Protein AF-A0A845CEP0-F1 (afdb_monomer_lite)

Structure (mmCIF, N/CA/C/O backbone):
data_AF-A0A845CEP0-F1
#
_entry.id   AF-A0A845CEP0-F1
#
loop_
_atom_site.group_PDB
_atom_site.id
_atom_site.type_symbol
_atom_site.label_atom_id
_atom_site.label_alt_id
_atom_site.label_comp_id
_atom_site.label_asym_id
_atom_site.label_entity_id
_atom_site.label_seq_id
_atom_site.pdbx_PDB_ins_code
_atom_site.Cartn_x
_atom_site.Cartn_y
_atom_site.Cartn_z
_atom_site.occupancy
_atom_site.B_iso_or_equiv
_atom_site.auth_seq_id
_atom_site.auth_comp_id
_atom_site.auth_asym_id
_atom_site.auth_atom_id
_atom_site.pdbx_PDB_model_num
ATOM 1 N N . MET A 1 1 ? 2.754 -21.081 26.408 1.00 41.31 1 MET A N 1
ATOM 2 C CA . MET A 1 1 ? 2.218 -19.730 26.666 1.00 41.31 1 MET A CA 1
ATOM 3 C C . MET A 1 1 ? 2.886 -18.822 25.648 1.00 41.31 1 MET A C 1
ATOM 5 O O . MET A 1 1 ? 4.097 -18.699 25.717 1.00 41.31 1 MET A O 1
ATOM 9 N N . LEU A 1 2 ? 2.173 -18.346 24.619 1.00 48.12 2 LEU A N 1
ATOM 10 C CA . LEU A 1 2 ? 2.761 -17.384 23.678 1.00 48.12 2 LEU A CA 1
ATOM 11 C C . LEU A 1 2 ? 2.828 -16.030 24.391 1.00 48.12 2 LEU A C 1
ATOM 13 O O . LEU A 1 2 ? 1.794 -15.504 24.800 1.00 48.12 2 LEU A O 1
ATOM 17 N N . GLU A 1 3 ? 4.035 -15.509 24.581 1.00 48.19 3 GLU A N 1
ATOM 18 C CA . GLU A 1 3 ? 4.260 -14.165 25.105 1.00 48.19 3 GLU A CA 1
ATOM 19 C C . GLU A 1 3 ? 3.664 -13.126 24.151 1.00 48.19 3 GLU A C 1
ATOM 21 O O . GLU A 1 3 ? 3.883 -13.161 22.938 1.00 48.19 3 GLU A O 1
ATOM 26 N N . ALA A 1 4 ? 2.874 -12.206 24.705 1.00 56.25 4 ALA A N 1
ATOM 27 C CA . ALA A 1 4 ? 2.376 -11.064 23.961 1.00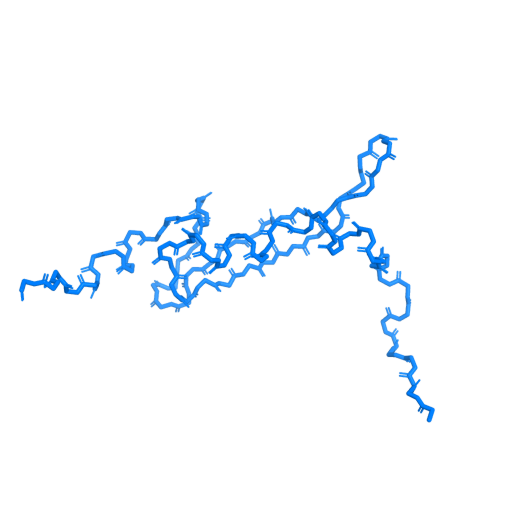 56.25 4 ALA A CA 1
ATOM 28 C C . ALA A 1 4 ? 3.569 -10.199 23.538 1.00 56.25 4 ALA A C 1
ATOM 30 O O . ALA A 1 4 ? 4.373 -9.785 24.373 1.00 56.25 4 ALA A O 1
ATOM 31 N N . SER A 1 5 ? 3.690 -9.930 22.238 1.00 57.69 5 SER A N 1
ATOM 32 C CA . SER A 1 5 ? 4.755 -9.080 21.714 1.00 57.69 5 SER A CA 1
ATOM 33 C C . SER A 1 5 ? 4.696 -7.683 22.358 1.00 57.69 5 SER A C 1
ATOM 35 O O . SER A 1 5 ? 3.598 -7.151 22.538 1.00 57.69 5 SER A O 1
ATOM 37 N N . PRO A 1 6 ? 5.844 -7.037 22.645 1.00 50.81 6 PRO A N 1
ATOM 38 C CA . PRO A 1 6 ? 5.913 -5.721 23.297 1.00 50.81 6 PRO A CA 1
ATOM 39 C C . PRO A 1 6 ? 5.255 -4.573 22.503 1.00 50.81 6 PRO A C 1
ATOM 41 O O . PRO A 1 6 ? 5.100 -3.477 23.026 1.00 50.81 6 PRO A O 1
ATOM 44 N N . LEU A 1 7 ? 4.772 -4.835 21.281 1.00 55.00 7 LEU A N 1
ATOM 45 C CA . LEU A 1 7 ? 3.846 -3.984 20.513 1.00 55.00 7 LEU A CA 1
ATOM 46 C C . LEU A 1 7 ? 2.392 -4.047 21.035 1.00 55.00 7 LEU A C 1
ATOM 48 O O . LEU A 1 7 ? 1.436 -3.783 20.297 1.00 55.00 7 LEU A O 1
ATOM 52 N N . GLY A 1 8 ? 2.215 -4.439 22.299 1.00 51.59 8 GLY A N 1
ATOM 53 C CA . GLY A 1 8 ? 0.930 -4.550 22.969 1.00 51.59 8 GLY A CA 1
ATOM 54 C C . GLY A 1 8 ? 0.118 -3.263 22.823 1.00 51.59 8 GLY A C 1
ATOM 55 O O . GLY A 1 8 ? 0.542 -2.196 23.258 1.00 51.59 8 GLY A O 1
ATOM 56 N N . SER A 1 9 ? -1.072 -3.399 22.228 1.00 57.03 9 SER A N 1
ATOM 57 C CA . SER A 1 9 ? -2.075 -2.358 21.928 1.00 57.03 9 SER A CA 1
ATOM 58 C C . SER A 1 9 ? -1.965 -1.607 20.595 1.00 57.03 9 SER A C 1
ATOM 60 O O . SER A 1 9 ? -2.552 -0.537 20.449 1.00 57.03 9 SER A O 1
ATOM 62 N N . SER A 1 10 ? -1.359 -2.196 19.562 1.00 61.09 10 SER A N 1
ATOM 63 C CA . SER A 1 10 ? -1.306 -1.637 18.196 1.00 61.09 10 SER A CA 1
ATOM 64 C C . SER A 1 10 ? -2.678 -1.341 17.537 1.00 61.09 10 SER A C 1
ATOM 66 O O . SER A 1 10 ? -2.747 -0.947 16.378 1.00 61.09 10 SER A O 1
ATOM 68 N N . GLY A 1 11 ? -3.797 -1.488 18.257 1.00 72.44 11 GLY A N 1
ATOM 69 C CA . GLY A 1 11 ? -5.147 -1.159 17.803 1.00 72.44 11 GLY A CA 1
ATOM 70 C C . GLY A 1 11 ? -5.715 -2.162 16.805 1.00 72.44 11 GLY A C 1
ATOM 71 O O . GLY A 1 11 ? -6.877 -2.027 16.423 1.00 72.44 11 GLY A O 1
ATOM 72 N N . TRP A 1 12 ? -4.918 -3.158 16.420 1.00 75.56 12 TRP A N 1
ATOM 73 C CA . TRP A 1 12 ? -5.303 -4.262 15.562 1.00 75.56 12 TRP A CA 1
ATOM 74 C C . TRP A 1 12 ? -6.262 -5.195 16.297 1.00 75.56 12 TRP A C 1
ATOM 76 O O . TRP A 1 12 ? -6.025 -5.607 17.431 1.00 75.56 12 TRP A O 1
ATOM 86 N N . HIS A 1 13 ? -7.364 -5.519 15.637 1.00 84.50 13 HIS A N 1
ATOM 87 C CA . HIS A 1 13 ? -8.357 -6.480 16.096 1.00 84.50 13 HIS A CA 1
ATOM 88 C C . HIS A 1 13 ? -8.972 -7.162 14.871 1.00 84.50 13 HIS A C 1
ATOM 90 O O . HIS A 1 13 ? -8.897 -6.631 13.763 1.00 84.50 13 HIS A O 1
ATOM 96 N N . GLU 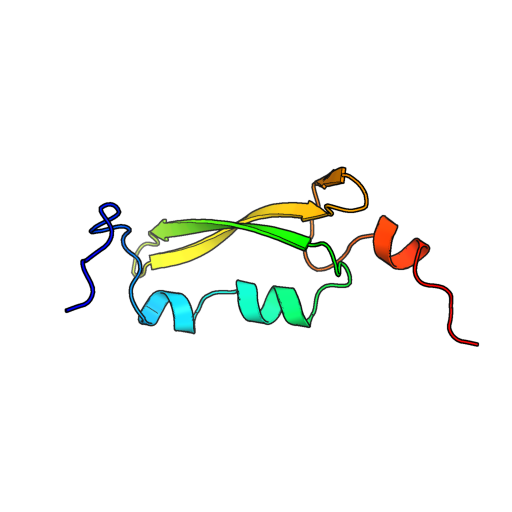A 1 14 ? -9.612 -8.315 15.060 1.00 85.75 14 GLU A N 1
ATOM 97 C CA . GLU A 1 14 ? -10.133 -9.157 13.969 1.00 85.75 14 GLU A CA 1
ATOM 98 C C . GLU A 1 14 ? -10.995 -8.383 12.954 1.00 85.75 14 GLU A C 1
ATOM 100 O O . GLU A 1 14 ? -10.846 -8.546 11.743 1.00 85.75 14 GLU A O 1
ATOM 105 N N . GLY A 1 15 ? -11.857 -7.483 13.438 1.00 87.25 15 GLY A N 1
ATOM 106 C CA . GLY A 1 15 ? -12.708 -6.645 12.587 1.00 87.25 15 GLY A CA 1
ATOM 107 C C . GLY A 1 15 ? -11.942 -5.822 11.542 1.00 87.25 15 GLY A C 1
ATOM 108 O O . GLY A 1 15 ? -12.459 -5.624 10.447 1.00 87.25 15 GLY A O 1
ATOM 109 N N . LEU A 1 16 ? -10.705 -5.403 11.833 1.00 90.12 16 LEU A N 1
ATOM 110 C CA . LEU A 1 16 ? -9.850 -4.702 10.870 1.00 90.12 16 LEU A CA 1
ATOM 111 C C . LEU A 1 16 ? -9.316 -5.636 9.787 1.00 90.12 16 LEU A C 1
ATOM 113 O O . LEU A 1 16 ? -9.259 -5.230 8.630 1.00 90.12 16 LEU A O 1
ATOM 117 N N . CYS A 1 17 ? -8.977 -6.881 10.133 1.00 88.44 17 CYS A N 1
ATOM 118 C CA . CYS A 1 17 ? -8.533 -7.887 9.167 1.00 88.44 17 CYS A CA 1
ATOM 119 C C . CYS A 1 17 ? -9.648 -8.235 8.174 1.00 88.44 17 CYS A C 1
ATOM 121 O O . CYS A 1 17 ? -9.386 -8.346 6.979 1.00 88.44 17 CYS A O 1
ATOM 123 N N . ARG A 1 18 ? -10.900 -8.334 8.646 1.00 88.88 18 ARG A N 1
ATOM 124 C CA . ARG A 1 18 ? -12.070 -8.645 7.799 1.00 88.88 18 ARG A CA 1
ATOM 125 C C . ARG A 1 18 ? -12.339 -7.588 6.728 1.00 88.88 18 ARG A C 1
ATOM 127 O O . ARG A 1 18 ? -12.905 -7.911 5.692 1.00 88.88 18 ARG A O 1
ATOM 134 N N . THR A 1 19 ? -11.940 -6.343 6.977 1.00 91.00 19 THR A N 1
ATOM 135 C CA . THR A 1 19 ? -12.077 -5.226 6.030 1.00 91.00 19 THR A CA 1
ATOM 136 C C . THR A 1 19 ? -10.734 -4.737 5.494 1.00 91.00 19 THR A C 1
ATOM 138 O O . THR A 1 19 ? -10.669 -3.652 4.920 1.00 91.00 19 THR A O 1
ATOM 141 N N . CYS A 1 20 ? -9.646 -5.468 5.742 1.00 92.69 20 CYS A N 1
ATOM 142 C CA . CYS A 1 20 ? -8.323 -5.063 5.294 1.00 92.69 20 CYS A CA 1
ATOM 143 C C . CYS A 1 20 ? -8.265 -5.182 3.764 1.00 92.69 20 CYS A C 1
ATOM 145 O O . CYS A 1 20 ? -8.585 -6.251 3.241 1.00 92.69 20 CYS A O 1
ATOM 147 N N . PRO A 1 21 ? -7.861 -4.129 3.032 1.00 94.25 21 PRO A N 1
ATOM 148 C CA . PRO A 1 21 ? -7.816 -4.176 1.572 1.00 94.25 21 PRO A CA 1
ATOM 149 C C . PRO A 1 21 ? -6.641 -5.009 1.042 1.00 94.25 21 PRO A C 1
ATOM 151 O O . PRO A 1 21 ? -6.698 -5.482 -0.089 1.00 94.25 21 PRO A O 1
ATOM 154 N N . VAL A 1 22 ? -5.594 -5.223 1.853 1.00 94.69 22 VAL A N 1
ATOM 155 C CA . VAL A 1 22 ? -4.325 -5.833 1.419 1.00 94.69 22 VAL A CA 1
ATOM 156 C C . VAL A 1 22 ? -4.511 -7.203 0.759 1.00 94.69 22 VAL A C 1
ATOM 158 O O . VAL A 1 22 ? -3.963 -7.391 -0.320 1.00 94.69 22 VAL A O 1
ATOM 161 N N . PRO A 1 23 ? -5.296 -8.156 1.302 1.00 94.44 23 PRO A N 1
ATOM 162 C CA . PRO A 1 23 ? -5.461 -9.447 0.642 1.00 94.44 23 PRO A CA 1
ATOM 163 C C . PRO A 1 23 ? -6.109 -9.349 -0.744 1.00 94.44 23 PRO A C 1
ATOM 165 O O . PRO A 1 23 ? -5.760 -10.138 -1.612 1.00 94.44 23 PRO A O 1
ATOM 168 N N . GLY A 1 24 ? -7.056 -8.425 -0.949 1.00 94.50 24 GLY A N 1
ATOM 169 C CA . GLY A 1 24 ? -7.653 -8.186 -2.270 1.00 94.50 24 GLY A CA 1
ATOM 170 C C . GLY A 1 24 ? -6.641 -7.559 -3.217 1.00 94.50 24 GLY A C 1
ATOM 171 O O . GLY A 1 24 ? -6.351 -8.115 -4.267 1.00 94.50 24 GLY A O 1
ATOM 172 N N . LEU A 1 25 ? -6.001 -6.484 -2.762 1.00 95.00 25 LEU A N 1
ATOM 173 C CA . LEU A 1 25 ? -4.962 -5.787 -3.508 1.00 95.00 25 LEU A CA 1
ATOM 174 C C . LEU A 1 25 ? -3.840 -6.724 -3.987 1.00 95.00 25 LEU A C 1
ATOM 176 O O . LEU A 1 25 ? -3.457 -6.677 -5.147 1.00 95.00 25 LEU A O 1
ATOM 180 N N . MET A 1 26 ? -3.352 -7.612 -3.117 1.00 94.44 26 MET A N 1
ATOM 181 C CA . MET A 1 26 ? -2.284 -8.564 -3.450 1.00 94.44 26 MET A CA 1
ATOM 182 C C . MET A 1 26 ? -2.707 -9.640 -4.457 1.00 94.44 26 MET A C 1
ATOM 184 O O . MET A 1 26 ? -1.846 -10.228 -5.103 1.00 94.44 26 MET A O 1
ATOM 188 N N . ARG A 1 27 ? -4.007 -9.935 -4.576 1.00 95.19 27 ARG A N 1
ATOM 189 C CA . ARG A 1 27 ? -4.524 -10.880 -5.579 1.00 95.19 27 ARG A CA 1
ATOM 190 C C . ARG A 1 27 ? -4.726 -10.228 -6.939 1.00 95.19 27 ARG A C 1
ATOM 192 O O . ARG A 1 27 ? -4.537 -10.896 -7.948 1.00 95.19 27 ARG A O 1
ATOM 199 N N . ASP A 1 28 ? -5.111 -8.956 -6.937 1.00 95.88 28 ASP A N 1
ATOM 200 C CA . ASP A 1 28 ? -5.638 -8.290 -8.126 1.00 95.88 28 ASP A CA 1
ATOM 201 C C . ASP A 1 28 ? -4.620 -7.338 -8.788 1.00 95.88 28 ASP A C 1
ATOM 203 O O . ASP A 1 28 ? -4.839 -6.888 -9.911 1.00 95.88 28 ASP A O 1
ATOM 207 N N . THR A 1 29 ? -3.509 -7.015 -8.114 1.00 95.94 29 THR A N 1
ATOM 208 C CA . THR A 1 29 ? -2.447 -6.146 -8.650 1.00 95.94 29 THR A CA 1
ATOM 209 C C . THR A 1 29 ? -1.653 -6.799 -9.786 1.00 95.94 29 THR A C 1
ATOM 211 O O . THR A 1 29 ? -1.347 -7.991 -9.749 1.00 95.94 29 THR A O 1
ATOM 214 N N . THR A 1 30 ? -1.215 -5.997 -10.762 1.00 95.00 30 THR A N 1
ATOM 215 C CA . THR A 1 30 ? -0.239 -6.425 -11.785 1.00 95.00 30 THR A CA 1
ATOM 216 C C . THR A 1 30 ? 1.209 -6.439 -11.270 1.00 95.00 30 THR A C 1
ATOM 218 O O . THR A 1 30 ? 2.126 -6.868 -11.971 1.00 95.00 30 THR A O 1
ATOM 221 N N . CYS A 1 31 ? 1.449 -5.993 -10.032 1.00 94.94 31 CYS A N 1
ATOM 222 C CA . CYS A 1 31 ? 2.775 -5.912 -9.427 1.00 94.94 31 CYS A CA 1
ATOM 223 C C . CYS A 1 31 ? 3.069 -7.096 -8.486 1.00 94.94 31 CYS A C 1
ATOM 225 O O . CYS A 1 31 ? 2.725 -7.074 -7.306 1.00 94.94 31 CYS A O 1
ATOM 227 N N . HIS A 1 32 ? 3.803 -8.110 -8.954 1.00 91.38 32 HIS A N 1
ATOM 228 C CA . HIS A 1 32 ? 4.205 -9.253 -8.107 1.00 91.38 32 HIS A CA 1
ATOM 229 C C . HIS A 1 32 ? 5.199 -8.905 -6.992 1.00 91.38 32 HIS A C 1
ATOM 231 O O . HIS A 1 32 ? 5.367 -9.663 -6.037 1.00 91.38 32 HIS A O 1
ATOM 237 N N . HIS A 1 33 ? 5.868 -7.761 -7.114 1.00 94.12 33 HIS A N 1
ATOM 238 C CA . HIS A 1 33 ? 6.840 -7.265 -6.143 1.00 94.12 33 HIS A CA 1
ATOM 239 C C . HIS A 1 33 ? 6.292 -6.081 -5.341 1.00 94.12 33 HIS A C 1
ATOM 241 O O . HIS A 1 33 ? 7.070 -5.255 -4.854 1.00 94.12 33 HIS A O 1
ATOM 247 N N . LEU A 1 34 ? 4.962 -5.992 -5.234 1.00 96.06 34 LEU A N 1
ATOM 248 C CA . LEU A 1 34 ? 4.281 -4.948 -4.491 1.00 96.06 34 LEU A CA 1
ATOM 249 C C . LEU A 1 34 ? 4.609 -5.055 -3.002 1.00 96.06 34 LEU A C 1
ATOM 251 O O . LEU A 1 34 ? 4.421 -6.096 -2.372 1.00 96.06 34 LEU A O 1
ATOM 255 N N . HIS A 1 35 ? 5.043 -3.944 -2.426 1.00 96.31 35 HIS A N 1
ATOM 256 C CA . HIS A 1 35 ? 5.102 -3.763 -0.986 1.00 96.31 35 HIS A CA 1
ATOM 257 C C . HIS A 1 35 ? 4.187 -2.598 -0.628 1.00 96.31 35 HIS A C 1
ATOM 259 O O . HIS A 1 35 ? 4.221 -1.549 -1.267 1.00 96.31 35 HIS A O 1
ATOM 265 N N . VAL A 1 36 ? 3.347 -2.809 0.377 1.00 96.31 36 VAL A N 1
ATOM 266 C CA . VAL A 1 36 ? 2.431 -1.793 0.884 1.00 96.31 36 VAL A CA 1
ATOM 267 C C . VAL A 1 36 ? 2.703 -1.524 2.345 1.00 96.31 36 VAL A C 1
ATOM 269 O O . VAL A 1 36 ? 2.949 -2.448 3.122 1.00 96.31 36 VAL A O 1
ATOM 272 N N . GLU A 1 37 ? 2.577 -0.263 2.716 1.00 93.94 37 GLU A N 1
ATOM 273 C CA . GLU A 1 37 ? 2.444 0.148 4.101 1.00 93.94 37 GLU A CA 1
ATOM 274 C C . GLU A 1 37 ? 1.007 0.601 4.334 1.00 93.94 37 GLU A C 1
ATOM 276 O O . GLU A 1 37 ? 0.333 1.142 3.449 1.00 93.94 37 GLU A O 1
ATOM 281 N N . GLY A 1 38 ? 0.506 0.328 5.531 1.00 91.19 38 GLY A N 1
ATOM 282 C CA . GLY A 1 38 ? -0.853 0.673 5.885 1.00 91.19 38 GLY A CA 1
ATOM 283 C C . GLY A 1 38 ? -0.974 1.063 7.340 1.00 91.19 38 GLY A C 1
ATOM 284 O O . GLY A 1 38 ? -0.262 0.566 8.211 1.00 91.19 38 GLY A O 1
ATOM 285 N N . GLU A 1 39 ? -1.940 1.929 7.593 1.00 91.44 39 GLU A N 1
ATOM 286 C CA . GLU A 1 39 ? -2.224 2.466 8.911 1.00 91.44 39 GLU A CA 1
ATOM 287 C C . GLU A 1 39 ? -3.685 2.232 9.286 1.00 91.44 39 GLU A C 1
ATOM 289 O O . GLU A 1 39 ? -4.582 2.171 8.436 1.00 91.44 39 GLU A O 1
ATOM 294 N N . ILE A 1 40 ? -3.951 2.137 10.590 1.00 90.88 40 ILE A N 1
ATOM 295 C CA . ILE A 1 40 ? -5.320 2.112 11.100 1.00 90.88 40 ILE A CA 1
ATOM 296 C C . ILE A 1 40 ? -5.827 3.549 11.188 1.00 90.88 40 ILE A C 1
ATOM 298 O O . ILE A 1 40 ? -5.529 4.281 12.131 1.00 90.88 40 ILE A O 1
ATOM 302 N N . GLN A 1 41 ? -6.675 3.922 10.240 1.00 89.88 41 GLN A N 1
ATOM 303 C CA . GLN A 1 41 ? -7.333 5.219 10.206 1.00 89.88 41 GLN A CA 1
ATOM 304 C C . GLN A 1 41 ? -8.647 5.175 10.997 1.00 89.88 41 GLN A C 1
ATOM 306 O O . GLN A 1 41 ? -9.451 4.242 10.872 1.00 89.88 41 GLN A O 1
ATOM 311 N N . ARG A 1 42 ? -8.881 6.196 11.830 1.00 87.94 42 ARG A N 1
ATOM 312 C CA . ARG A 1 42 ? -10.129 6.367 12.592 1.00 87.94 42 ARG A CA 1
ATOM 313 C C . ARG A 1 42 ? -11.101 7.221 11.780 1.00 87.94 42 ARG A C 1
ATOM 315 O O . ARG A 1 42 ? -10.867 8.406 11.587 1.00 87.94 42 ARG A O 1
ATOM 322 N N . GLY A 1 43 ? -12.193 6.621 11.314 1.00 82.31 43 GLY A N 1
ATOM 323 C CA . GLY A 1 43 ? -13.351 7.360 10.813 1.00 82.31 43 GLY A CA 1
ATOM 324 C C . GLY A 1 43 ? -14.322 7.718 11.940 1.00 82.31 43 GLY A C 1
ATOM 325 O O . GLY A 1 43 ? -14.141 7.300 13.082 1.00 82.31 43 GLY A O 1
ATOM 326 N N . PHE A 1 44 ? -15.395 8.434 11.601 1.00 82.00 44 PHE A N 1
ATOM 327 C CA . PHE A 1 44 ? -16.394 8.901 12.573 1.00 82.00 44 PHE A CA 1
ATOM 328 C C . PHE A 1 44 ? -17.091 7.763 13.348 1.00 82.00 44 PHE A C 1
ATOM 330 O O . PHE A 1 44 ? -17.366 7.909 14.532 1.00 82.00 44 PHE A O 1
ATOM 337 N N . LEU A 1 45 ? -17.332 6.611 12.706 1.00 83.25 45 LEU A N 1
ATOM 338 C CA . LEU A 1 45 ? -18.045 5.469 13.310 1.00 83.25 45 LEU A CA 1
ATOM 339 C C . LEU A 1 45 ? -17.208 4.190 13.436 1.00 83.25 45 LEU A C 1
ATOM 341 O O . LEU A 1 45 ? -17.606 3.259 14.131 1.00 83.25 45 LEU A O 1
ATOM 345 N N . ARG A 1 46 ? -16.076 4.089 12.729 1.00 86.25 46 ARG A N 1
ATOM 346 C CA . ARG A 1 46 ? -15.281 2.854 12.678 1.00 86.25 46 ARG A CA 1
ATOM 347 C C . ARG A 1 46 ? -13.823 3.115 12.339 1.00 86.25 46 ARG A C 1
ATOM 349 O O . ARG A 1 46 ? -13.493 4.081 11.653 1.00 86.25 46 ARG A O 1
ATOM 356 N N . LYS A 1 47 ? -12.966 2.198 12.778 1.00 89.81 47 LYS A N 1
ATOM 357 C CA . LYS A 1 47 ? -11.578 2.093 12.324 1.00 89.81 47 LYS A CA 1
ATOM 358 C C . LYS A 1 47 ? -11.518 1.278 11.034 1.00 89.81 47 LYS A C 1
ATOM 360 O O . LYS A 1 47 ? -12.334 0.379 10.841 1.00 89.81 47 LYS A O 1
ATOM 365 N 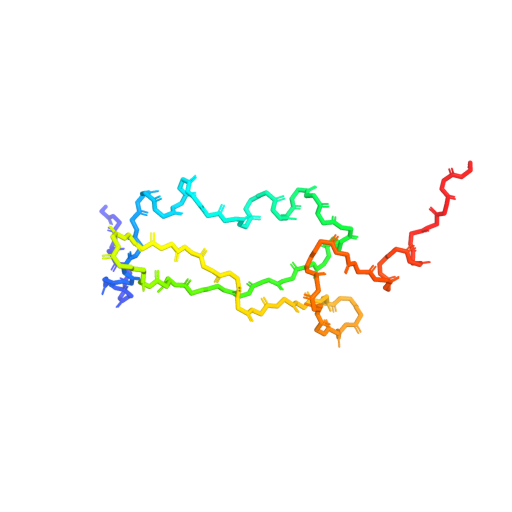N . ARG A 1 48 ? -10.557 1.584 10.167 1.00 91.94 48 ARG A N 1
ATOM 366 C CA . ARG A 1 48 ? -10.257 0.804 8.958 1.00 91.94 48 ARG A CA 1
ATOM 367 C C . ARG A 1 48 ? -8.765 0.832 8.669 1.00 91.94 48 ARG A C 1
ATOM 369 O O . ARG A 1 48 ? -8.095 1.792 9.033 1.00 91.94 48 ARG A O 1
ATOM 376 N N . VAL A 1 49 ? -8.274 -0.197 7.994 1.00 93.38 49 VAL A N 1
ATOM 377 C CA . VAL A 1 49 ? -6.919 -0.193 7.437 1.00 93.38 49 VAL A CA 1
ATOM 378 C C . VAL A 1 49 ? -6.943 0.618 6.144 1.00 93.38 49 VAL A C 1
ATOM 380 O O . VAL A 1 49 ? -7.785 0.372 5.280 1.00 93.38 49 VAL A O 1
ATOM 383 N N . GLN A 1 50 ? -6.048 1.591 6.025 1.00 93.31 50 GLN A N 1
ATOM 384 C CA . GLN A 1 50 ? -5.825 2.375 4.815 1.00 93.31 50 GLN A CA 1
ATOM 385 C C . GLN A 1 50 ? -4.400 2.105 4.340 1.00 93.31 50 GLN A C 1
ATOM 387 O O . GLN A 1 50 ? -3.470 2.244 5.128 1.00 93.31 50 GLN A O 1
ATOM 392 N N . VAL A 1 51 ? -4.236 1.734 3.070 1.00 94.75 51 VAL A N 1
ATOM 393 C CA . VAL A 1 51 ? -2.914 1.717 2.430 1.00 94.75 51 VAL A CA 1
ATOM 394 C C . VAL A 1 51 ? -2.487 3.168 2.239 1.00 94.75 51 VAL A C 1
ATOM 396 O O . VAL A 1 51 ? -3.250 3.956 1.672 1.00 94.75 51 VAL A O 1
ATOM 399 N N . THR A 1 52 ? -1.328 3.522 2.784 1.00 94.88 52 THR A N 1
ATOM 400 C CA . THR A 1 52 ? -0.769 4.884 2.772 1.00 94.88 52 THR A CA 1
ATOM 401 C C . THR A 1 52 ? 0.409 5.004 1.822 1.00 94.88 52 THR A C 1
ATOM 403 O O . THR A 1 52 ? 0.649 6.086 1.300 1.00 94.88 52 THR A O 1
ATOM 406 N N . PHE A 1 53 ? 1.105 3.897 1.575 1.00 95.94 53 PHE A N 1
ATOM 407 C CA . PHE A 1 53 ? 2.243 3.845 0.676 1.00 95.94 53 PHE A CA 1
ATOM 408 C C . PHE A 1 53 ? 2.259 2.517 -0.071 1.00 95.94 53 PHE A C 1
ATOM 410 O O . PHE A 1 53 ? 1.923 1.467 0.486 1.00 95.94 53 PHE A O 1
ATOM 417 N N . ALA A 1 54 ? 2.646 2.574 -1.338 1.00 96.88 54 ALA A N 1
ATOM 418 C CA . ALA A 1 54 ? 2.791 1.415 -2.193 1.00 96.88 54 ALA A CA 1
ATOM 419 C C . ALA A 1 54 ? 4.030 1.583 -3.062 1.00 96.88 54 ALA A C 1
ATOM 421 O O . ALA A 1 54 ? 4.235 2.628 -3.670 1.00 96.88 54 ALA A O 1
ATOM 422 N N . LEU A 1 55 ? 4.849 0.542 -3.136 1.00 96.25 55 LEU A N 1
ATOM 423 C CA . LEU A 1 55 ? 6.084 0.547 -3.907 1.00 96.25 55 LEU A CA 1
ATOM 424 C C . LEU A 1 55 ? 6.219 -0.753 -4.697 1.00 96.25 55 LEU A C 1
ATOM 426 O O . LEU A 1 55 ? 5.909 -1.841 -4.202 1.00 96.25 55 LEU A O 1
ATOM 430 N N . CYS A 1 56 ? 6.746 -0.653 -5.911 1.00 95.81 56 CYS A N 1
ATOM 431 C CA . CYS A 1 56 ? 7.247 -1.802 -6.645 1.00 95.81 56 CYS A CA 1
ATOM 432 C C . CYS A 1 56 ? 8.709 -2.026 -6.263 1.00 95.81 56 CYS A C 1
ATOM 434 O O . CYS A 1 56 ? 9.571 -1.207 -6.579 1.00 95.81 56 CYS A O 1
ATOM 436 N N . ARG A 1 57 ? 9.028 -3.152 -5.611 1.00 94.19 57 ARG A N 1
ATOM 437 C CA . ARG A 1 57 ? 10.417 -3.434 -5.205 1.00 94.19 57 ARG A CA 1
ATOM 438 C C . ARG A 1 57 ? 11.334 -3.698 -6.406 1.00 94.19 57 ARG A C 1
ATOM 440 O O . ARG A 1 57 ? 12.528 -3.449 -6.305 1.00 94.19 57 ARG A O 1
ATOM 447 N N . ASN A 1 58 ? 10.792 -4.190 -7.522 1.00 90.50 58 ASN A N 1
ATOM 448 C CA . ASN A 1 58 ? 11.569 -4.485 -8.729 1.00 90.50 58 ASN A CA 1
ATOM 449 C C . ASN A 1 58 ? 11.923 -3.219 -9.524 1.00 90.50 58 ASN A C 1
ATOM 451 O O . ASN A 1 58 ? 13.072 -3.035 -9.902 1.00 90.50 58 ASN A O 1
ATOM 455 N N . GLY A 1 59 ? 10.943 -2.337 -9.745 1.00 83.81 59 GLY A N 1
ATOM 456 C CA . GLY A 1 59 ? 11.159 -1.045 -10.406 1.00 83.81 59 GLY A CA 1
ATOM 457 C C . GLY A 1 59 ? 11.762 0.022 -9.490 1.00 83.81 59 GLY A C 1
ATOM 458 O O . GLY A 1 59 ? 12.219 1.047 -9.979 1.00 83.81 59 GLY A O 1
ATOM 459 N N . VAL A 1 60 ? 11.772 -0.224 -8.172 1.00 91.31 60 VAL A N 1
ATOM 460 C CA . VAL A 1 60 ? 12.166 0.738 -7.127 1.00 91.31 60 VAL A CA 1
ATOM 461 C C . VAL A 1 60 ? 11.427 2.069 -7.316 1.00 91.31 60 VAL A C 1
ATOM 463 O O . VAL A 1 60 ? 12.007 3.150 -7.281 1.00 91.31 60 VAL A O 1
ATOM 466 N N . GLU A 1 61 ? 10.119 1.971 -7.544 1.00 92.81 61 GLU A N 1
ATOM 467 C CA . GLU A 1 61 ? 9.241 3.111 -7.799 1.00 92.81 61 GLU A CA 1
ATOM 468 C C . GLU A 1 61 ? 8.032 3.077 -6.866 1.00 92.81 61 GLU A C 1
ATOM 470 O O . GLU A 1 61 ? 7.510 2.008 -6.533 1.00 92.81 61 GLU A O 1
ATOM 475 N N . GLU A 1 62 ? 7.591 4.256 -6.438 1.00 95.88 62 GLU A N 1
ATOM 476 C CA . GLU A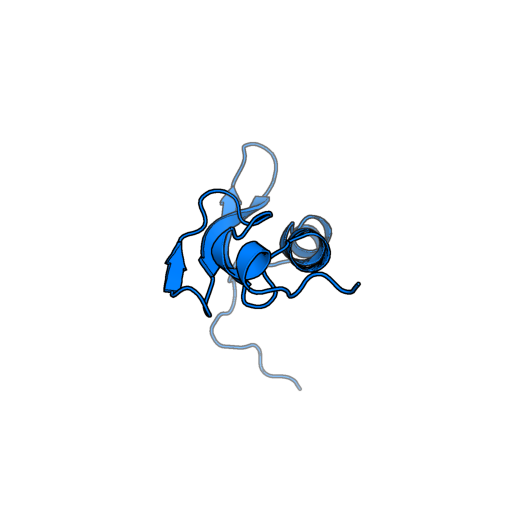 1 62 ? 6.320 4.418 -5.742 1.00 95.88 62 GLU A CA 1
ATOM 477 C C . GLU A 1 62 ? 5.170 4.285 -6.744 1.00 95.88 62 GLU A C 1
ATOM 479 O O . GLU A 1 62 ? 5.198 4.866 -7.829 1.00 95.88 62 GLU A O 1
ATOM 484 N N . LEU A 1 63 ? 4.143 3.524 -6.372 1.00 95.19 63 LEU A N 1
ATOM 485 C CA . LEU A 1 63 ? 2.956 3.324 -7.190 1.00 95.19 63 LEU A CA 1
ATOM 486 C C . LEU A 1 63 ? 1.821 4.200 -6.668 1.00 95.19 63 LEU A C 1
ATOM 488 O O . LEU A 1 63 ? 1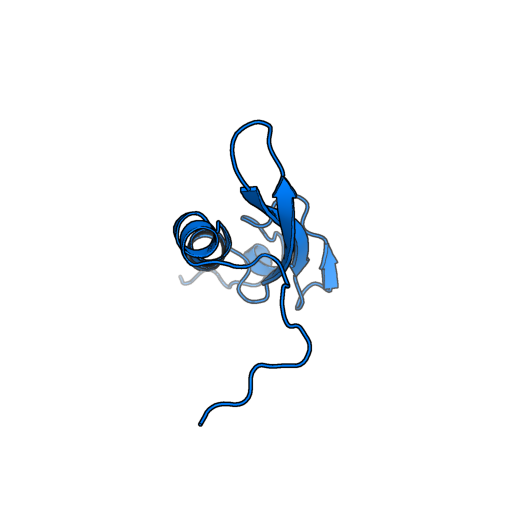.291 3.965 -5.583 1.00 95.19 63 LEU A O 1
ATOM 492 N N . SER A 1 64 ? 1.399 5.175 -7.475 1.00 93.25 64 SER A N 1
ATOM 493 C CA . SER A 1 64 ? 0.218 5.993 -7.163 1.00 93.25 64 SER A CA 1
ATOM 494 C C . SER A 1 64 ? -1.083 5.183 -7.206 1.00 93.25 64 SER A C 1
ATOM 496 O O . SER A 1 64 ? -2.022 5.488 -6.474 1.00 93.25 64 SER A O 1
ATOM 498 N N . ASP A 1 65 ? -1.132 4.148 -8.047 1.00 94.44 65 ASP A N 1
ATOM 499 C CA . ASP A 1 65 ? -2.182 3.133 -8.049 1.00 94.44 65 ASP A CA 1
ATOM 500 C C . ASP A 1 65 ? -1.549 1.759 -7.783 1.00 94.44 65 ASP A C 1
ATOM 502 O O . ASP A 1 65 ? -0.876 1.212 -8.658 1.00 94.44 65 ASP A O 1
ATOM 506 N N . PRO A 1 66 ? -1.752 1.161 -6.598 1.00 94.38 66 PRO A N 1
ATOM 507 C CA . PRO A 1 66 ? -1.123 -0.107 -6.257 1.00 94.38 66 PRO A CA 1
ATOM 508 C C . PRO A 1 66 ? -1.706 -1.297 -7.035 1.00 94.38 66 PRO A C 1
ATOM 510 O O . PRO A 1 66 ? -1.166 -2.400 -6.941 1.00 94.38 66 PRO A O 1
ATOM 513 N N . MET A 1 67 ? -2.791 -1.109 -7.794 1.00 95.19 67 MET A N 1
ATOM 514 C CA . MET A 1 67 ? -3.344 -2.140 -8.677 1.00 95.19 67 MET A CA 1
ATOM 515 C C . MET A 1 67 ? -2.518 -2.318 -9.950 1.00 95.19 67 MET A C 1
ATOM 517 O O . MET A 1 67 ? -2.582 -3.380 -10.568 1.00 95.19 67 MET A O 1
ATOM 521 N N . ARG A 1 68 ? -1.749 -1.299 -10.352 1.00 94.50 68 ARG A N 1
ATOM 522 C CA . ARG A 1 68 ? -1.032 -1.298 -11.624 1.00 94.50 68 ARG A CA 1
ATOM 523 C C . ARG A 1 68 ? 0.421 -0.882 -11.481 1.00 94.50 68 ARG A C 1
ATOM 525 O O . ARG A 1 68 ? 0.727 0.197 -10.990 1.00 94.50 68 ARG A O 1
ATOM 532 N N . CYS A 1 69 ? 1.323 -1.716 -11.989 1.00 94.62 69 CYS A N 1
ATOM 533 C CA . CYS A 1 69 ? 2.738 -1.382 -12.115 1.00 94.62 69 CYS A CA 1
ATOM 534 C C . CYS A 1 69 ? 3.163 -1.428 -13.588 1.00 94.62 69 CYS A C 1
ATOM 536 O O . CYS A 1 69 ? 3.359 -2.522 -14.124 1.00 94.62 69 CYS A O 1
ATOM 538 N N . PRO A 1 70 ? 3.367 -0.262 -14.232 1.00 91.19 70 PRO A N 1
ATOM 539 C CA . PRO A 1 70 ? 3.789 -0.186 -15.630 1.00 91.19 70 PRO A CA 1
ATOM 540 C C . PRO A 1 70 ? 5.095 -0.940 -15.902 1.00 91.19 70 PRO A C 1
ATOM 542 O O . PRO A 1 70 ? 5.225 -1.609 -16.925 1.00 91.19 70 PRO A O 1
ATOM 545 N N . THR A 1 71 ? 6.046 -0.887 -14.964 1.00 90.31 71 THR A N 1
ATOM 546 C CA . THR A 1 71 ? 7.330 -1.590 -15.080 1.00 90.31 71 THR A CA 1
ATOM 547 C C . THR A 1 71 ? 7.151 -3.107 -15.099 1.00 90.31 71 THR A C 1
ATOM 549 O O . THR A 1 71 ? 7.732 -3.791 -15.940 1.00 90.31 71 THR A O 1
ATOM 552 N N . CYS A 1 72 ? 6.328 -3.651 -14.196 1.00 91.12 72 CYS A N 1
ATOM 553 C CA . CYS A 1 72 ? 6.055 -5.087 -14.155 1.00 91.12 72 CYS A CA 1
ATOM 554 C C . CYS A 1 72 ? 5.263 -5.546 -15.383 1.00 91.12 72 CYS A C 1
ATOM 556 O O . CYS A 1 72 ? 5.611 -6.568 -15.971 1.00 91.12 72 CYS A O 1
ATOM 558 N N . GLU A 1 73 ? 4.267 -4.767 -15.807 1.00 92.00 73 GLU A N 1
ATOM 559 C CA . GLU A 1 73 ? 3.470 -5.036 -17.009 1.00 92.00 73 GLU A CA 1
ATOM 560 C C . GLU A 1 73 ? 4.340 -5.079 -18.273 1.00 92.00 73 GLU A C 1
ATOM 562 O O . GLU A 1 73 ? 4.184 -5.980 -19.089 1.00 92.00 73 GLU A O 1
ATOM 567 N N . ALA A 1 74 ? 5.302 -4.162 -18.411 1.00 89.31 74 ALA A N 1
ATOM 568 C CA . ALA A 1 74 ? 6.232 -4.150 -19.540 1.00 89.31 74 ALA A CA 1
ATOM 569 C C . ALA A 1 74 ? 7.261 -5.295 -19.494 1.00 89.31 74 ALA A C 1
ATOM 571 O O . ALA A 1 74 ? 7.756 -5.722 -20.535 1.00 89.31 74 ALA A O 1
ATOM 572 N N . SER A 1 75 ? 7.604 -5.782 -18.296 1.00 83.19 75 SER A N 1
ATOM 573 C CA . SER A 1 75 ? 8.570 -6.873 -18.112 1.00 83.19 75 SER A CA 1
ATOM 574 C C . SER A 1 75 ? 7.983 -8.274 -18.281 1.00 83.19 75 SER A C 1
ATOM 576 O O . SER A 1 75 ? 8.748 -9.223 -18.450 1.00 83.19 75 SER A O 1
ATOM 578 N N . MET A 1 76 ? 6.656 -8.427 -18.226 1.00 67.62 76 MET A N 1
ATOM 579 C CA . MET A 1 76 ? 6.021 -9.710 -18.510 1.00 67.62 76 MET A CA 1
ATOM 580 C C . MET A 1 76 ? 6.097 -9.971 -20.015 1.00 67.62 76 MET A C 1
ATOM 582 O O . MET A 1 76 ? 5.485 -9.227 -20.784 1.00 67.62 76 MET A O 1
ATOM 586 N N . PRO A 1 77 ? 6.826 -11.006 -20.470 1.00 58.25 77 PRO A N 1
ATOM 587 C CA . PRO A 1 77 ? 6.759 -11.388 -21.867 1.00 58.25 77 PRO A CA 1
ATOM 588 C C . PRO A 1 77 ? 5.322 -11.806 -22.174 1.00 58.25 77 PRO A C 1
ATOM 590 O O . PRO A 1 77 ? 4.702 -12.551 -21.411 1.00 58.25 77 PRO A O 1
ATOM 593 N N . SER A 1 78 ? 4.793 -11.313 -23.290 1.00 58.59 78 SER A N 1
ATOM 594 C CA . SER A 1 78 ? 3.572 -11.846 -23.882 1.00 58.59 78 SER A CA 1
ATOM 595 C C . SER A 1 78 ? 3.788 -13.350 -24.049 1.00 58.59 78 SER A C 1
ATOM 597 O O . SER A 1 78 ? 4.709 -13.759 -24.754 1.00 58.59 78 SER A O 1
ATOM 599 N N . LEU A 1 79 ? 3.012 -14.171 -23.342 1.00 58.97 79 LEU A N 1
ATOM 600 C CA . LEU A 1 79 ? 2.908 -15.588 -23.669 1.00 58.97 79 LEU A CA 1
ATOM 601 C C . LEU A 1 79 ? 2.146 -15.658 -24.998 1.00 58.97 79 LEU A C 1
ATOM 603 O O . LEU A 1 79 ? 0.919 -15.572 -24.994 1.00 58.97 79 LEU A O 1
ATOM 607 N N . ASP A 1 80 ? 2.892 -15.695 -26.102 1.00 45.59 8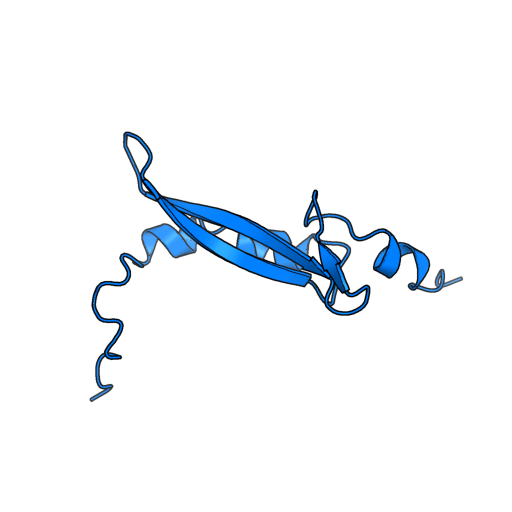0 ASP A N 1
ATOM 608 C CA . ASP A 1 80 ? 2.427 -16.202 -27.399 1.00 45.59 80 ASP A CA 1
ATOM 609 C C . ASP A 1 80 ? 2.538 -17.735 -27.396 1.00 45.59 80 ASP A C 1
ATOM 611 O O . ASP A 1 80 ? 3.603 -18.247 -26.963 1.00 45.59 80 ASP A O 1
#

Secondary structure (DSSP, 8-state):
-PPPPTTTT-S--HHHHHT-SHHHHHHH-S-TTEEEEEEEEE-SS-EEEEEEEEEETTTTEE-SSTT--HHHHHHS----

Foldseek 3Di:
DDDDPPCPPLVDDPVQVVQACVVVLCVQALAVQKDWDWHFDDDPPDTYIDTPWIARPVVRDTDPDSRYDPVSVVPDPPPD

Radius of gyration: 16.14 Å; chains: 1; bounding box: 30×29×54 Å

Sequence (80 aa):
MLEASPLGSSGWHEGLCRTCPVPGLMRDTTCHHLHVEGEIQRGFLRKRVQVTFALCRNGVEELSDPMRCPTCEASMPSLD

pLDDT: mean 84.51, std 15.39, range [41.31, 96.88]